Protein AF-A0A166A4U4-F1 (afdb_monomer_lite)

Sequence (153 aa):
LPKERARKLAPKFIGPFRVTAAWLATSDYDLALSKELLARRIHTRFHASLLRAFEANDDQLFPSRESKRFYDFGMPDDDEWLVDEVFGHRIRDGGVEFAVRWTAGDTTWEPYSNVDELEALDQYFALQGVHNVAELTPLGARTQLRRPAAGQR

Secondary structure (DSSP, 8-state):
--TTS-GGGS-SS-----EEEEETTTTEEEE---HHHHHTT--SEEEGGG--------TTT-TT--SGGG---SS----PPPEEEEEEEEEETTEEEEEEEETTS-EEEEEGGGTTT-HHHHHHHHHHT-SSGGGPPPTTS-----PPP----

pLDDT: mean 77.68, std 17.03, range [33.66, 95.75]

Foldseek 3Di:
DPPPDDPVPADPDADDWDFPDADPVQQKTFTPDDPLCVVVVHGRIDHPVNDDDDDDDDCVVCVPPPRVVRDDSPDPPPVDFAWDAFDDWAQDPVGIWTWTQGPVRDTDTHHCVSPVPPPRVVVVCVVVVHDDRVPDDGPPPDDPPPDDDDDDD

Radius of gyration: 25.46 Å; chains: 1; bounding box: 45×32×89 Å

Structure (mmCIF, N/CA/C/O backbone):
data_AF-A0A166A4U4-F1
#
_entry.id   AF-A0A166A4U4-F1
#
loop_
_atom_site.group_PDB
_atom_site.id
_atom_site.type_symbol
_atom_site.label_atom_id
_atom_site.label_alt_id
_atom_site.label_comp_id
_atom_site.label_asym_id
_atom_site.label_entity_id
_atom_site.label_seq_id
_atom_site.pdbx_PDB_ins_code
_atom_site.Cartn_x
_atom_site.Cartn_y
_atom_site.Cartn_z
_atom_site.occupancy
_atom_site.B_iso_or_equiv
_atom_site.auth_seq_id
_atom_site.auth_comp_id
_atom_site.auth_asym_id
_atom_site.auth_atom_id
_atom_site.pdbx_PDB_model_num
ATOM 1 N N . LEU A 1 1 ? 1.518 10.301 -9.102 1.00 58.62 1 LEU A N 1
ATOM 2 C CA . LEU A 1 1 ? 1.495 10.131 -7.634 1.00 58.62 1 LEU A CA 1
ATOM 3 C C . LEU A 1 1 ? 0.154 10.636 -7.112 1.00 58.62 1 LEU A C 1
ATOM 5 O O . LEU A 1 1 ? -0.333 11.611 -7.688 1.00 58.62 1 LEU A O 1
ATOM 9 N N . PRO A 1 2 ? -0.457 9.971 -6.119 1.00 53.81 2 PRO A N 1
ATOM 10 C CA . PRO A 1 2 ? -1.643 10.472 -5.419 1.00 53.81 2 PRO A CA 1
ATOM 11 C C . PRO A 1 2 ? -1.420 11.891 -4.868 1.00 53.81 2 PRO A C 1
ATOM 13 O O . PRO A 1 2 ? -0.276 12.277 -4.610 1.00 53.81 2 PRO A O 1
ATOM 16 N N . LYS A 1 3 ? -2.495 12.680 -4.720 1.00 49.97 3 LYS A N 1
ATOM 17 C CA . LYS A 1 3 ? -2.426 14.120 -4.388 1.00 49.97 3 LYS A CA 1
ATOM 18 C C . LYS A 1 3 ? -1.779 14.426 -3.028 1.00 49.97 3 LYS A C 1
ATOM 20 O O . LYS A 1 3 ? -1.260 15.524 -2.870 1.00 49.97 3 LYS A O 1
ATOM 25 N N . GLU A 1 4 ? -1.748 13.472 -2.102 1.00 57.88 4 GLU A N 1
ATOM 26 C CA . GLU A 1 4 ? -1.267 13.681 -0.726 1.00 57.88 4 GLU A CA 1
ATOM 27 C C . GLU A 1 4 ? 0.143 13.127 -0.460 1.00 57.88 4 GLU A C 1
ATOM 29 O O . GLU A 1 4 ? 0.680 13.271 0.635 1.00 57.88 4 GLU A O 1
ATOM 34 N N . ARG A 1 5 ? 0.807 12.534 -1.465 1.00 61.84 5 ARG A N 1
ATOM 35 C CA . ARG A 1 5 ? 2.141 11.944 -1.270 1.00 61.84 5 ARG A CA 1
ATOM 36 C C . ARG A 1 5 ? 3.257 12.955 -1.541 1.00 61.84 5 ARG A C 1
ATOM 38 O O . ARG A 1 5 ? 3.360 13.533 -2.627 1.00 61.84 5 ARG A O 1
ATOM 45 N N . ALA A 1 6 ? 4.170 13.105 -0.580 1.00 66.69 6 ALA A N 1
ATOM 46 C CA . ALA A 1 6 ? 5.358 13.938 -0.732 1.00 66.69 6 ALA A CA 1
ATOM 47 C C . ALA A 1 6 ? 6.262 13.424 -1.872 1.00 66.69 6 ALA A C 1
ATOM 49 O O . ALA A 1 6 ? 6.847 12.343 -1.789 1.00 66.69 6 ALA A O 1
ATOM 50 N N . ARG A 1 7 ? 6.445 14.232 -2.928 1.00 68.06 7 ARG A N 1
ATOM 51 C CA . ARG A 1 7 ? 7.260 13.875 -4.114 1.00 68.06 7 ARG A CA 1
ATOM 52 C C . ARG A 1 7 ? 8.720 13.533 -3.790 1.00 68.06 7 ARG A C 1
ATOM 54 O O . ARG A 1 7 ? 9.346 12.827 -4.567 1.00 68.06 7 ARG A O 1
ATOM 61 N N . LYS A 1 8 ? 9.259 14.026 -2.667 1.00 73.12 8 LYS A N 1
ATOM 62 C CA . LYS A 1 8 ? 10.656 13.802 -2.247 1.00 73.12 8 LYS A CA 1
ATOM 63 C C . LYS A 1 8 ? 10.938 12.368 -1.790 1.00 73.12 8 LYS A C 1
ATOM 65 O O . LYS A 1 8 ? 12.087 11.952 -1.833 1.00 73.12 8 LYS A O 1
ATOM 70 N N . LEU A 1 9 ? 9.907 11.643 -1.357 1.00 70.62 9 LEU A N 1
ATOM 71 C CA . LEU A 1 9 ? 10.020 10.261 -0.878 1.00 70.62 9 LEU A CA 1
ATOM 72 C C . LEU A 1 9 ? 9.620 9.238 -1.950 1.00 70.62 9 LEU A C 1
ATOM 74 O O . LEU A 1 9 ? 9.656 8.037 -1.703 1.00 70.62 9 LEU A O 1
ATOM 78 N N . ALA A 1 10 ? 9.206 9.701 -3.132 1.00 69.62 10 ALA A N 1
ATOM 79 C CA . ALA A 1 10 ? 8.851 8.821 -4.231 1.00 69.62 10 ALA A CA 1
ATOM 80 C C . ALA A 1 10 ? 10.117 8.348 -4.968 1.00 69.62 10 ALA A C 1
ATOM 82 O O . ALA A 1 10 ? 10.995 9.168 -5.258 1.00 69.62 10 ALA A O 1
ATOM 83 N N . PRO A 1 11 ? 10.208 7.057 -5.328 1.00 76.31 11 PRO A N 1
ATOM 84 C CA . PRO A 1 11 ? 11.252 6.560 -6.207 1.00 76.31 11 PRO A CA 1
ATOM 85 C C . PRO A 1 11 ? 11.273 7.332 -7.528 1.00 76.31 11 PRO A C 1
ATOM 87 O O . PRO A 1 11 ? 10.233 7.693 -8.082 1.00 76.31 11 PRO A O 1
ATOM 90 N N . LYS A 1 12 ? 12.479 7.580 -8.045 1.00 79.25 12 LYS A N 1
ATOM 91 C CA . LYS A 1 12 ? 12.670 8.305 -9.310 1.00 79.25 12 LYS A CA 1
ATOM 92 C C . LYS A 1 12 ? 12.232 7.489 -10.531 1.00 79.25 12 LYS A C 1
ATOM 94 O O . LYS A 1 12 ? 11.760 8.064 -11.505 1.00 79.25 12 LYS A O 1
ATOM 99 N N . PHE A 1 13 ? 12.415 6.173 -10.474 1.00 84.88 13 PHE A N 1
ATOM 100 C CA . PHE A 1 13 ? 12.007 5.218 -11.502 1.00 84.88 13 PHE A CA 1
ATOM 101 C C . PHE A 1 13 ? 10.949 4.301 -10.917 1.00 84.88 13 PHE A C 1
ATOM 103 O O . PHE A 1 13 ? 10.985 4.051 -9.719 1.00 84.88 13 PHE A O 1
ATOM 110 N N . ILE A 1 14 ? 10.048 3.816 -11.762 1.00 83.19 14 ILE A N 1
ATOM 111 C CA . ILE A 1 14 ? 8.933 2.948 -11.400 1.00 83.19 14 ILE A CA 1
ATOM 112 C C . ILE A 1 14 ? 9.142 1.574 -12.014 1.00 83.19 14 ILE A C 1
ATOM 114 O O . ILE A 1 14 ? 9.297 1.497 -13.225 1.00 83.19 14 ILE A O 1
ATOM 118 N N . GLY A 1 15 ? 9.067 0.542 -11.168 1.00 76.00 15 GLY A N 1
ATOM 119 C CA . GLY A 1 15 ? 8.879 -0.864 -11.528 1.00 76.00 15 GLY A CA 1
ATOM 120 C C . GLY A 1 15 ? 9.929 -1.508 -12.451 1.00 76.00 15 GLY A C 1
ATOM 121 O O . GLY A 1 15 ? 10.579 -0.854 -13.265 1.00 76.00 15 GLY A O 1
ATOM 122 N N . PRO A 1 16 ? 10.082 -2.835 -12.385 1.00 86.56 16 PRO A N 1
ATOM 123 C CA . PRO A 1 16 ? 10.549 -3.586 -13.536 1.00 86.56 16 PRO A CA 1
ATOM 124 C C . PRO A 1 16 ? 9.406 -3.728 -14.546 1.00 86.56 16 PRO A C 1
ATOM 126 O O . PRO A 1 16 ? 8.346 -4.263 -14.223 1.00 86.56 16 PRO A O 1
ATOM 129 N N . PHE A 1 17 ? 9.636 -3.322 -15.791 1.00 90.44 17 PHE A N 1
ATOM 130 C CA . PHE A 1 17 ? 8.745 -3.647 -16.903 1.00 90.44 17 PHE A CA 1
ATOM 131 C C . PHE A 1 17 ? 9.497 -4.461 -17.942 1.00 90.44 17 PHE A C 1
ATOM 133 O O . PHE A 1 17 ? 10.659 -4.190 -18.249 1.00 90.44 17 PHE A O 1
ATOM 140 N N . ARG A 1 18 ? 8.826 -5.468 -18.502 1.00 91.75 18 ARG A N 1
ATOM 141 C CA . ARG A 1 18 ? 9.389 -6.241 -19.609 1.00 91.75 18 ARG A CA 1
ATOM 142 C C . ARG A 1 18 ? 9.322 -5.410 -20.883 1.00 91.75 18 ARG A C 1
ATOM 144 O O . ARG A 1 18 ? 8.279 -4.838 -21.188 1.00 91.75 18 ARG A O 1
ATOM 151 N N . VAL A 1 19 ? 10.415 -5.387 -21.633 1.00 93.31 19 VAL A N 1
ATOM 152 C CA . VAL A 1 19 ? 10.446 -4.813 -22.979 1.00 93.31 19 VAL A CA 1
ATOM 153 C C . VAL A 1 19 ? 9.729 -5.770 -23.929 1.00 93.31 19 VAL A C 1
ATOM 155 O O . VAL A 1 19 ? 10.068 -6.951 -23.981 1.00 93.31 19 VAL A O 1
ATOM 158 N N . THR A 1 20 ? 8.730 -5.276 -24.657 1.00 94.44 20 THR A N 1
ATOM 159 C CA . THR A 1 20 ? 7.954 -6.051 -25.638 1.00 94.44 20 THR A CA 1
ATOM 160 C C . THR A 1 20 ? 8.439 -5.826 -27.064 1.00 94.44 20 THR A C 1
ATOM 162 O O . THR A 1 20 ? 8.440 -6.765 -27.855 1.00 94.44 20 THR A O 1
ATOM 165 N N . ALA A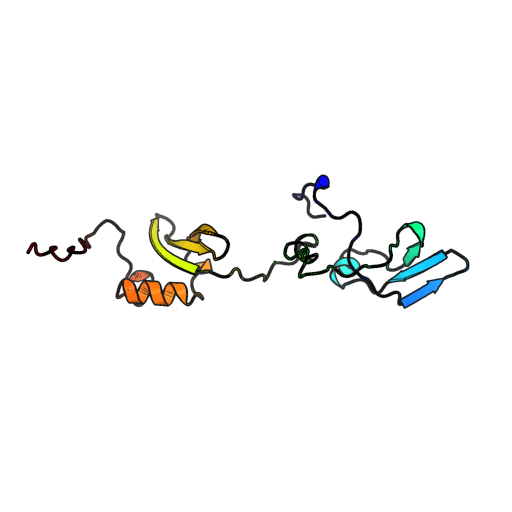 1 21 ? 8.883 -4.612 -27.391 1.00 93.31 21 ALA A N 1
ATOM 166 C CA . ALA A 1 21 ? 9.451 -4.279 -28.693 1.00 93.31 21 ALA A CA 1
ATOM 167 C C . ALA A 1 21 ? 10.558 -3.227 -28.561 1.00 93.31 21 ALA A C 1
ATOM 169 O O . ALA A 1 21 ? 10.543 -2.407 -27.642 1.00 93.31 21 ALA A O 1
ATOM 170 N N . ALA A 1 22 ? 11.507 -3.245 -29.497 1.00 93.94 22 ALA A N 1
ATOM 171 C CA . ALA A 1 22 ? 12.603 -2.286 -29.576 1.00 93.94 22 ALA A CA 1
ATOM 172 C C . ALA A 1 22 ? 12.640 -1.639 -30.965 1.00 93.94 22 ALA A C 1
ATOM 174 O O . ALA A 1 22 ? 12.682 -2.324 -31.987 1.00 93.94 22 ALA A O 1
ATOM 175 N N . TRP A 1 23 ? 12.669 -0.312 -30.988 1.00 92.88 23 TRP A N 1
ATOM 176 C CA . TRP A 1 23 ? 12.702 0.526 -32.179 1.00 92.88 23 TRP A CA 1
ATOM 177 C C . TRP A 1 23 ? 14.066 1.214 -32.255 1.00 92.88 23 TRP A C 1
ATOM 179 O O . TRP A 1 23 ? 14.235 2.376 -31.890 1.00 92.88 23 TRP A O 1
ATOM 189 N N . LEU A 1 24 ? 15.071 0.472 -32.724 1.00 90.94 24 LEU A N 1
ATOM 190 C CA . LEU A 1 24 ? 16.477 0.902 -32.699 1.00 90.94 24 LEU A CA 1
ATOM 191 C C . LEU A 1 24 ? 16.742 2.195 -33.491 1.00 90.94 24 LEU A C 1
ATOM 193 O O . LEU A 1 24 ? 17.652 2.940 -33.144 1.00 90.94 24 LEU A O 1
ATOM 197 N N . ALA A 1 25 ? 15.936 2.486 -34.517 1.00 92.62 25 ALA A N 1
ATOM 198 C CA . ALA A 1 25 ? 16.074 3.693 -35.334 1.00 92.62 25 ALA A CA 1
ATOM 199 C C . ALA A 1 25 ? 15.833 4.990 -34.541 1.00 92.62 25 ALA A C 1
ATOM 201 O O . ALA A 1 25 ? 16.487 5.996 -34.797 1.00 92.62 25 ALA A O 1
ATOM 202 N N . THR A 1 26 ? 14.910 4.962 -33.579 1.00 92.06 26 THR A N 1
ATOM 203 C CA . THR A 1 26 ? 14.562 6.115 -32.734 1.00 92.06 26 THR A CA 1
ATOM 204 C C . THR A 1 26 ? 15.010 5.936 -31.288 1.00 92.06 26 THR A C 1
ATOM 206 O O . THR A 1 26 ? 14.797 6.823 -30.472 1.00 92.06 26 THR A O 1
ATOM 209 N N . SER A 1 27 ? 15.662 4.812 -30.969 1.00 93.69 27 SER A N 1
ATOM 210 C CA . SER A 1 27 ? 16.025 4.427 -29.599 1.00 93.69 27 SER A CA 1
ATOM 211 C C . SER A 1 27 ? 14.822 4.349 -28.649 1.00 93.69 27 SER A C 1
ATOM 213 O O . SER A 1 27 ? 14.953 4.602 -27.452 1.00 93.69 27 SER A O 1
ATOM 215 N N . ASP A 1 28 ? 13.655 3.969 -29.173 1.00 95.75 28 ASP A N 1
ATOM 216 C CA . ASP A 1 28 ? 12.438 3.772 -28.386 1.00 95.75 28 ASP A CA 1
ATOM 217 C C . ASP A 1 28 ? 12.205 2.296 -28.065 1.00 95.75 28 ASP A C 1
ATOM 219 O O . ASP A 1 28 ? 12.561 1.402 -28.831 1.00 95.75 28 ASP A O 1
ATOM 223 N N . TYR A 1 29 ? 11.546 2.036 -26.943 1.00 95.06 29 TYR A N 1
ATOM 224 C CA . TYR A 1 29 ? 11.173 0.701 -26.497 1.00 95.06 29 TYR A CA 1
ATOM 225 C C . TYR A 1 29 ? 9.724 0.699 -26.033 1.00 95.06 29 TYR A C 1
ATOM 227 O O . TYR A 1 29 ? 9.287 1.611 -25.329 1.00 95.06 29 TYR A O 1
ATOM 235 N N . ASP A 1 30 ? 8.990 -0.344 -26.402 1.00 94.50 30 ASP A N 1
ATOM 236 C CA . ASP A 1 30 ? 7.659 -0.595 -25.868 1.00 94.50 30 ASP A CA 1
ATOM 237 C C . ASP A 1 30 ? 7.779 -1.488 -24.625 1.00 94.50 30 ASP A C 1
ATOM 239 O O . ASP A 1 30 ? 8.522 -2.472 -24.611 1.00 94.50 30 ASP A O 1
ATOM 243 N N . LEU A 1 31 ? 7.059 -1.125 -23.566 1.00 94.50 31 LEU A N 1
ATOM 244 C CA . LEU A 1 31 ? 7.049 -1.817 -22.282 1.00 94.50 31 LEU A CA 1
ATOM 245 C C . LEU A 1 31 ? 5.694 -2.479 -22.022 1.00 94.50 31 LEU A C 1
ATOM 247 O O . LEU A 1 31 ? 4.636 -1.901 -22.284 1.00 94.50 31 LEU A O 1
ATOM 251 N N . ALA A 1 32 ? 5.723 -3.665 -21.418 1.00 93.19 32 ALA A N 1
ATOM 252 C CA . ALA A 1 32 ? 4.553 -4.313 -20.837 1.00 93.19 32 ALA A CA 1
ATOM 253 C C . ALA A 1 32 ? 4.174 -3.612 -19.523 1.00 93.19 32 ALA A C 1
ATOM 255 O O . ALA A 1 32 ? 4.599 -4.023 -18.443 1.00 93.19 32 ALA A O 1
ATOM 256 N N . LEU A 1 33 ? 3.408 -2.525 -19.626 1.00 90.50 33 LEU A N 1
ATOM 257 C CA . LEU A 1 33 ? 2.923 -1.774 -18.469 1.00 90.50 33 LEU A CA 1
ATOM 258 C C . LEU A 1 33 ? 1.807 -2.524 -17.728 1.00 90.50 33 LEU A C 1
ATOM 260 O O . LEU A 1 33 ? 0.976 -3.199 -18.338 1.00 90.50 33 LEU A O 1
ATOM 264 N N . SER A 1 34 ? 1.747 -2.343 -16.407 1.00 85.75 34 SER A N 1
ATOM 265 C CA . SER A 1 34 ? 0.650 -2.841 -15.570 1.00 85.75 34 SER A CA 1
ATOM 266 C C . SER A 1 34 ? -0.695 -2.225 -15.975 1.00 85.75 34 SER A C 1
ATOM 268 O O . SER A 1 34 ? -0.760 -1.084 -16.444 1.00 85.75 34 SER A O 1
ATOM 270 N N . LYS A 1 35 ? -1.794 -2.952 -15.729 1.00 83.50 35 LYS A N 1
ATOM 271 C CA . LYS A 1 35 ? -3.167 -2.509 -16.049 1.00 83.50 35 LYS A CA 1
ATOM 272 C C . LYS A 1 35 ? -3.506 -1.142 -15.439 1.00 83.50 35 LYS A C 1
ATOM 274 O O . LYS A 1 35 ? -4.158 -0.330 -16.087 1.00 83.50 35 LYS A O 1
ATOM 279 N N . GLU A 1 36 ? -3.006 -0.864 -14.238 1.00 79.06 36 GLU A N 1
ATOM 280 C CA . GLU A 1 36 ? -3.180 0.409 -13.524 1.00 79.06 36 GLU A CA 1
ATOM 281 C C . GLU A 1 36 ? -2.606 1.610 -14.292 1.00 79.06 36 GLU A C 1
ATOM 283 O O . GLU A 1 36 ? -3.237 2.663 -14.384 1.00 79.06 36 GLU A O 1
ATOM 288 N N . LEU A 1 37 ? -1.422 1.461 -14.896 1.00 83.38 37 LEU A N 1
ATOM 289 C CA . LEU A 1 37 ? -0.785 2.528 -15.674 1.00 83.38 37 LEU A CA 1
ATOM 290 C C . LEU A 1 37 ? -1.526 2.774 -16.991 1.00 83.38 37 LEU A C 1
ATOM 292 O O . LEU A 1 37 ? -1.711 3.923 -17.400 1.00 83.38 37 LEU A O 1
ATOM 296 N N . LEU A 1 38 ? -2.004 1.700 -17.620 1.00 85.62 38 LEU A N 1
ATOM 297 C CA . LEU A 1 38 ? -2.816 1.776 -18.833 1.00 85.62 38 LEU A CA 1
ATOM 298 C C . LEU A 1 38 ? -4.171 2.443 -18.567 1.00 85.62 38 LEU A C 1
ATOM 300 O O . LEU A 1 38 ? -4.592 3.293 -19.351 1.00 85.62 38 LEU A O 1
ATOM 304 N N . ALA A 1 39 ? -4.819 2.143 -17.435 1.00 84.56 39 ALA A N 1
ATOM 305 C CA . ALA A 1 39 ? -6.063 2.798 -17.015 1.00 84.56 39 ALA A CA 1
ATOM 306 C C . ALA A 1 39 ? -5.893 4.321 -16.864 1.00 84.56 39 ALA A C 1
ATOM 308 O O . ALA A 1 39 ? -6.807 5.097 -17.142 1.00 84.56 39 ALA A O 1
ATOM 309 N N . ARG A 1 40 ? -4.682 4.765 -16.511 1.00 83.38 40 ARG A N 1
ATOM 310 C CA . ARG A 1 40 ? -4.298 6.182 -16.430 1.00 83.38 40 ARG A CA 1
ATOM 311 C C . ARG A 1 40 ? -3.853 6.785 -17.765 1.00 83.38 40 ARG A C 1
ATOM 313 O O . ARG A 1 40 ? -3.387 7.922 -17.779 1.00 83.38 40 ARG A O 1
ATOM 320 N N . ARG A 1 41 ? -4.012 6.052 -18.872 1.00 86.69 41 ARG A N 1
ATOM 321 C CA . ARG A 1 41 ? -3.645 6.447 -20.243 1.00 86.69 41 ARG A CA 1
ATOM 322 C C . ARG A 1 41 ? -2.152 6.732 -20.427 1.00 86.69 41 ARG A C 1
ATOM 324 O O . ARG A 1 41 ? -1.778 7.595 -21.217 1.00 86.69 41 ARG A O 1
ATOM 331 N N . ILE A 1 42 ? -1.292 6.019 -19.704 1.00 88.31 42 ILE A N 1
ATOM 332 C CA . ILE A 1 42 ? 0.157 6.105 -19.908 1.00 88.31 42 ILE A CA 1
ATOM 333 C C . ILE A 1 42 ? 0.528 5.294 -21.155 1.00 88.31 42 ILE A C 1
ATOM 335 O O . ILE A 1 42 ? 0.133 4.136 -21.292 1.00 88.31 42 ILE A O 1
ATOM 339 N N . HIS A 1 43 ? 1.284 5.908 -22.067 1.00 90.00 43 HIS A N 1
ATOM 340 C CA . HIS A 1 43 ? 1.770 5.244 -23.275 1.00 90.00 43 HIS A CA 1
ATOM 341 C C . HIS A 1 43 ? 2.806 4.170 -22.942 1.00 90.00 43 HIS A C 1
ATOM 343 O O . HIS A 1 43 ? 3.629 4.352 -22.053 1.00 90.00 43 HIS A O 1
ATOM 349 N N . THR A 1 44 ? 2.792 3.069 -23.691 1.00 93.12 44 THR A N 1
ATOM 350 C CA . THR A 1 44 ? 3.729 1.949 -23.518 1.00 93.12 44 THR A CA 1
ATOM 351 C C . THR A 1 44 ? 5.117 2.223 -24.093 1.00 93.12 44 THR A C 1
ATOM 353 O O . THR A 1 44 ? 6.051 1.511 -23.742 1.00 93.12 44 THR A O 1
ATOM 356 N N . ARG A 1 45 ? 5.259 3.226 -24.970 1.00 94.12 45 ARG A N 1
ATOM 357 C CA . ARG A 1 45 ? 6.506 3.551 -25.670 1.00 94.12 45 ARG A CA 1
ATOM 358 C C . ARG A 1 45 ? 7.322 4.596 -24.923 1.00 94.12 45 ARG A C 1
ATOM 360 O O . ARG A 1 45 ? 6.816 5.682 -24.646 1.00 94.12 45 ARG A O 1
ATOM 367 N N . PHE A 1 46 ? 8.595 4.302 -24.684 1.00 93.69 46 PHE A N 1
ATOM 368 C CA . PHE A 1 46 ? 9.535 5.198 -24.016 1.00 93.69 46 PHE A CA 1
ATOM 369 C C . PHE A 1 46 ? 10.888 5.219 -24.722 1.00 93.69 46 PHE A C 1
ATOM 371 O O . PHE A 1 46 ? 11.400 4.180 -25.133 1.00 93.69 46 PHE A O 1
ATOM 378 N N . HIS A 1 47 ? 11.502 6.398 -24.785 1.00 94.12 47 HIS A N 1
ATOM 379 C CA . HIS A 1 47 ? 12.871 6.553 -25.2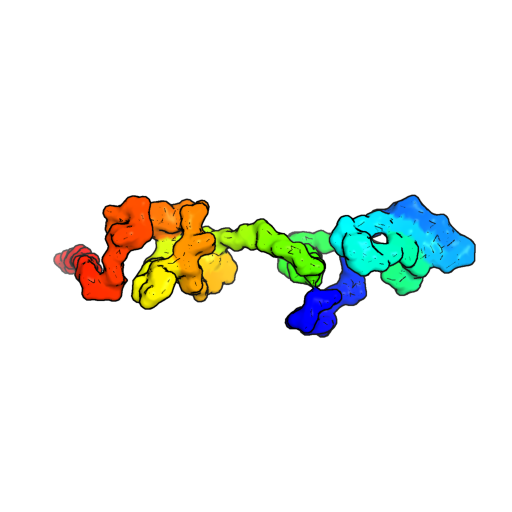64 1.00 94.12 47 HIS A CA 1
ATOM 380 C C . HIS A 1 47 ? 13.880 5.975 -24.257 1.00 94.12 47 HIS A C 1
ATOM 382 O O . HIS A 1 47 ? 13.688 6.084 -23.042 1.00 94.12 47 HIS A O 1
ATOM 388 N N . ALA A 1 48 ? 14.996 5.429 -24.749 1.00 91.56 48 ALA A N 1
ATOM 389 C CA . ALA A 1 48 ? 16.045 4.775 -23.959 1.00 91.56 48 ALA A CA 1
ATOM 390 C C . ALA A 1 48 ? 16.546 5.605 -22.763 1.00 91.56 48 ALA A C 1
ATOM 392 O O . ALA A 1 48 ? 16.859 5.056 -21.712 1.00 91.56 48 ALA A O 1
ATOM 393 N N . SER A 1 49 ? 16.592 6.934 -22.900 1.00 92.12 49 SER A N 1
ATOM 394 C CA . SER A 1 49 ? 17.043 7.857 -21.844 1.00 92.12 49 SER A CA 1
ATOM 395 C C . SER A 1 49 ? 16.146 7.884 -20.600 1.00 92.12 49 SER A C 1
ATOM 397 O O . SER A 1 49 ? 16.584 8.340 -19.544 1.00 92.12 49 SER A O 1
ATOM 399 N N . LEU A 1 50 ? 14.899 7.421 -20.715 1.00 90.25 50 LEU A N 1
ATOM 400 C CA . LEU A 1 50 ? 13.948 7.314 -19.607 1.00 90.25 50 LEU A CA 1
ATOM 401 C C . LEU A 1 50 ? 13.964 5.927 -18.954 1.00 90.25 50 LEU A C 1
ATOM 403 O O . LEU A 1 50 ? 13.312 5.729 -17.928 1.00 90.25 50 LEU A O 1
ATOM 407 N N . LEU A 1 51 ? 14.703 4.977 -19.530 1.00 91.56 51 LEU A N 1
ATOM 408 C CA . LEU A 1 51 ? 14.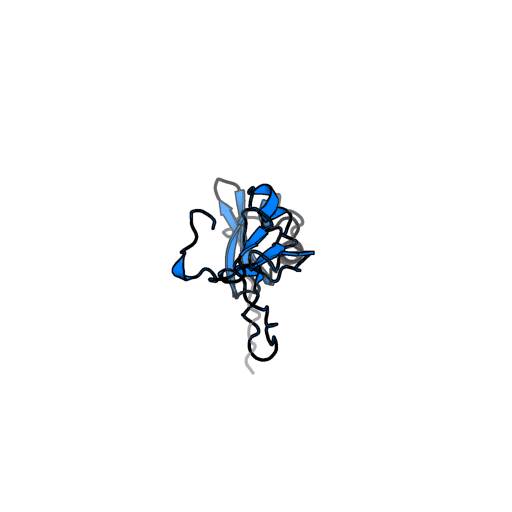771 3.598 -19.070 1.00 91.56 51 LEU A CA 1
ATOM 409 C C . LEU A 1 51 ? 16.035 3.364 -18.253 1.00 91.56 51 LEU A C 1
ATOM 411 O O . LEU A 1 51 ? 17.089 3.954 -18.487 1.00 91.56 51 LEU A O 1
ATOM 415 N N . ARG A 1 52 ? 15.929 2.458 -17.287 1.00 90.00 52 ARG A N 1
ATOM 416 C CA . ARG A 1 52 ? 17.063 1.979 -16.505 1.00 90.00 52 ARG A CA 1
ATOM 417 C C . ARG A 1 52 ? 16.949 0.473 -16.359 1.00 90.00 52 ARG A C 1
ATOM 419 O O . ARG A 1 52 ? 15.851 -0.036 -16.146 1.00 90.00 52 ARG A O 1
ATOM 426 N N . ALA A 1 53 ? 18.076 -0.224 -16.479 1.00 89.00 53 ALA A N 1
ATOM 427 C CA . ALA A 1 53 ? 18.125 -1.649 -16.193 1.00 89.00 53 ALA A CA 1
ATOM 428 C C . ALA A 1 53 ? 17.655 -1.895 -14.752 1.00 89.00 53 ALA A C 1
ATOM 430 O O . ALA A 1 53 ? 18.056 -1.175 -13.834 1.00 89.00 53 ALA A O 1
ATOM 431 N N . PHE A 1 54 ? 16.777 -2.879 -14.583 1.00 86.44 54 PHE A N 1
ATOM 432 C CA . PHE A 1 54 ? 16.307 -3.282 -13.268 1.00 86.44 54 PHE A CA 1
ATOM 433 C C . PHE A 1 54 ? 17.372 -4.132 -12.579 1.00 86.44 54 PHE A C 1
ATOM 435 O O . PHE A 1 54 ? 17.866 -5.100 -13.153 1.00 86.44 54 PHE A O 1
ATOM 442 N N . GLU A 1 55 ? 17.686 -3.771 -11.344 1.00 82.69 55 GLU A N 1
ATOM 443 C CA . GLU A 1 55 ? 18.560 -4.523 -10.453 1.00 82.69 55 GLU A CA 1
ATOM 444 C C . GLU A 1 55 ? 17.693 -5.048 -9.309 1.00 82.69 55 GLU A C 1
ATOM 446 O O . GLU A 1 55 ? 16.980 -4.272 -8.665 1.00 82.69 55 GLU A O 1
ATOM 451 N N . ALA A 1 56 ? 17.689 -6.368 -9.115 1.00 80.94 56 ALA A N 1
ATOM 452 C CA . ALA A 1 56 ? 16.917 -6.986 -8.046 1.00 80.94 56 ALA A CA 1
ATOM 453 C C . ALA A 1 56 ? 17.466 -6.542 -6.683 1.00 80.94 56 ALA A C 1
ATOM 455 O O . ALA A 1 56 ? 18.679 -6.430 -6.505 1.00 80.94 56 ALA A O 1
ATOM 456 N N . ASN A 1 57 ? 16.568 -6.280 -5.731 1.00 81.06 57 ASN A N 1
ATOM 457 C CA . ASN A 1 57 ? 16.969 -5.992 -4.361 1.00 81.06 57 ASN A CA 1
ATOM 458 C C . ASN A 1 57 ? 17.528 -7.266 -3.715 1.00 81.06 57 ASN A C 1
ATOM 460 O O . ASN A 1 57 ? 16.964 -8.343 -3.887 1.00 81.06 57 ASN A O 1
ATOM 464 N N . ASP A 1 58 ? 18.622 -7.130 -2.971 1.00 83.56 58 ASP A N 1
ATOM 465 C CA . ASP A 1 58 ? 19.093 -8.188 -2.083 1.00 83.56 58 ASP A CA 1
ATOM 466 C C . ASP A 1 58 ? 18.312 -8.096 -0.767 1.00 83.56 58 ASP A C 1
ATOM 468 O O . ASP A 1 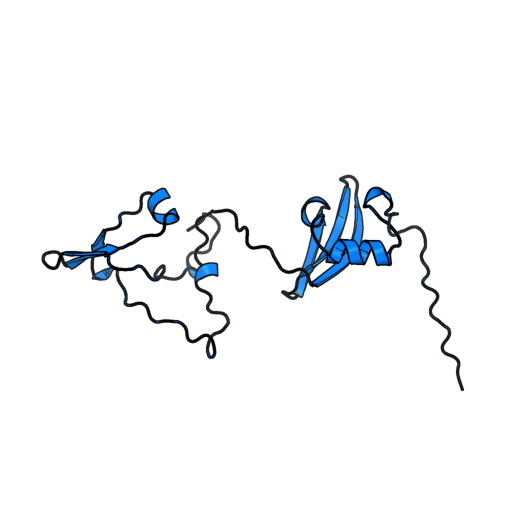58 ? 18.548 -7.202 0.054 1.00 83.56 58 ASP A O 1
ATOM 472 N N . ASP A 1 59 ? 17.359 -9.006 -0.585 1.00 79.12 59 ASP A N 1
ATOM 473 C CA . ASP A 1 59 ? 16.459 -9.002 0.568 1.00 79.12 59 ASP A CA 1
ATOM 474 C C . ASP A 1 59 ? 17.167 -9.374 1.881 1.00 79.12 59 ASP A C 1
ATOM 476 O O . ASP A 1 59 ? 16.674 -9.023 2.954 1.00 79.12 59 ASP A O 1
ATOM 480 N N . GLN A 1 60 ? 18.347 -10.012 1.829 1.00 80.88 60 GLN A N 1
ATOM 481 C CA . GLN A 1 60 ? 19.140 -10.281 3.033 1.00 80.88 60 GLN A CA 1
ATOM 482 C C . GLN A 1 60 ? 19.859 -9.028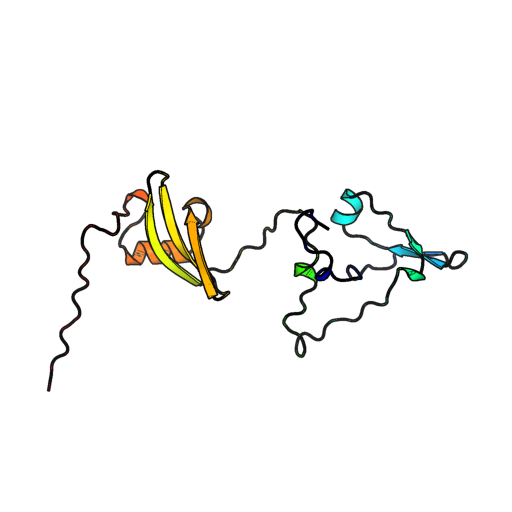 3.531 1.00 80.88 60 GLN A C 1
ATOM 484 O O . GLN A 1 60 ? 19.971 -8.816 4.739 1.00 80.88 60 GLN A O 1
ATOM 489 N N . LEU A 1 61 ? 20.336 -8.185 2.613 1.00 80.25 61 LEU A N 1
ATOM 490 C CA . LEU A 1 61 ? 21.023 -6.940 2.961 1.00 80.25 61 LEU A CA 1
ATOM 491 C C . LEU A 1 61 ? 20.053 -5.774 3.195 1.00 80.25 61 LEU A C 1
ATOM 493 O O . LEU A 1 61 ? 20.358 -4.870 3.976 1.00 80.25 61 LEU A O 1
ATOM 497 N N . PHE A 1 62 ? 18.890 -5.773 2.534 1.00 76.94 62 PHE A N 1
ATOM 498 C CA . PHE A 1 62 ? 17.940 -4.658 2.561 1.00 76.94 62 PHE A CA 1
ATOM 499 C C . PHE A 1 62 ? 16.471 -5.117 2.665 1.00 76.94 62 PHE A C 1
ATOM 501 O O . PHE A 1 62 ? 15.688 -4.866 1.743 1.00 76.94 62 PHE A O 1
ATOM 508 N N . PRO A 1 63 ? 16.051 -5.701 3.801 1.00 69.75 63 PRO A N 1
ATOM 509 C CA . PRO A 1 63 ? 14.702 -6.253 3.974 1.00 69.75 63 PRO A CA 1
ATOM 510 C C . PRO A 1 63 ? 13.585 -5.196 3.901 1.00 69.75 63 PRO A C 1
ATOM 512 O O . PRO A 1 63 ? 12.452 -5.504 3.558 1.00 69.75 63 PRO A O 1
ATOM 515 N N . SER A 1 64 ? 13.881 -3.921 4.177 1.00 68.56 64 SER A N 1
ATOM 516 C CA . SER A 1 64 ? 12.881 -2.837 4.180 1.00 68.56 64 SER A CA 1
ATOM 517 C C . SER A 1 64 ? 12.722 -2.106 2.834 1.00 68.56 64 SER A C 1
ATOM 519 O O . SER A 1 64 ? 12.124 -1.030 2.793 1.00 68.56 64 SER A O 1
ATOM 521 N N . ARG A 1 65 ? 13.272 -2.634 1.729 1.00 67.19 65 ARG A N 1
ATOM 522 C CA . ARG A 1 65 ? 13.205 -2.024 0.381 1.00 67.19 65 ARG A CA 1
ATOM 523 C C . ARG A 1 65 ? 12.122 -2.638 -0.516 1.00 67.19 65 ARG A C 1
ATOM 525 O O . ARG A 1 65 ? 12.313 -2.805 -1.719 1.00 67.19 65 ARG A O 1
ATOM 532 N N . GLU A 1 66 ? 10.952 -2.924 0.039 1.00 64.88 66 GLU A N 1
ATOM 533 C CA . GLU A 1 66 ? 9.810 -3.394 -0.748 1.00 64.88 66 GLU A CA 1
ATOM 534 C C . GLU A 1 66 ? 9.321 -2.306 -1.716 1.00 64.88 66 GLU A C 1
ATOM 536 O O . GLU A 1 66 ? 8.831 -1.246 -1.322 1.00 64.88 66 GLU A O 1
ATOM 541 N N . SER A 1 67 ? 9.445 -2.572 -3.017 1.00 58.59 67 SER A N 1
ATOM 542 C CA . SER A 1 67 ? 9.074 -1.619 -4.068 1.00 58.59 67 SER A CA 1
ATOM 543 C C . SER A 1 67 ? 7.567 -1.313 -4.102 1.00 58.59 67 SER A C 1
ATOM 545 O O . SER A 1 67 ? 7.191 -0.178 -4.401 1.00 58.59 67 SER A O 1
ATOM 547 N N . LYS A 1 68 ? 6.714 -2.283 -3.730 1.00 59.38 68 LYS A N 1
ATOM 548 C CA . LYS A 1 68 ? 5.242 -2.178 -3.746 1.00 59.38 68 LYS A CA 1
ATOM 549 C C . LYS A 1 68 ? 4.732 -1.022 -2.870 1.00 59.38 68 LYS A C 1
ATOM 551 O O . LYS A 1 68 ? 3.899 -0.249 -3.329 1.00 59.38 68 LYS A O 1
ATOM 556 N N . ARG A 1 69 ? 5.351 -0.785 -1.702 1.00 62.00 69 ARG A N 1
ATOM 557 C CA . ARG A 1 69 ? 5.002 0.309 -0.763 1.00 62.00 69 ARG A CA 1
ATOM 558 C C . ARG A 1 69 ? 5.043 1.714 -1.373 1.00 62.00 69 ARG A C 1
ATOM 560 O O . ARG A 1 69 ? 4.466 2.664 -0.836 1.00 62.00 69 ARG A O 1
ATOM 567 N N . PHE A 1 70 ? 5.793 1.906 -2.456 1.00 59.19 70 PHE A N 1
ATOM 568 C CA . PHE A 1 70 ? 5.961 3.223 -3.067 1.00 59.19 70 PHE A CA 1
ATOM 569 C C . PHE A 1 70 ? 4.968 3.513 -4.191 1.00 59.19 70 PHE A C 1
ATOM 571 O O . PHE A 1 70 ? 4.767 4.686 -4.523 1.00 59.19 70 PHE A O 1
ATOM 578 N N . TYR A 1 71 ? 4.358 2.477 -4.763 1.00 63.62 71 TYR A N 1
ATOM 579 C CA . TYR A 1 71 ? 3.523 2.572 -5.954 1.00 63.62 71 TYR A CA 1
ATOM 580 C C . TYR A 1 71 ? 2.068 2.241 -5.638 1.00 63.62 71 TYR A C 1
ATOM 582 O O . TYR A 1 71 ? 1.490 1.333 -6.217 1.00 63.62 71 TYR A O 1
ATOM 590 N N . ASP A 1 72 ? 1.467 3.019 -4.748 1.00 60.03 72 ASP A N 1
ATOM 591 C CA . ASP A 1 72 ? 0.014 3.058 -4.637 1.00 60.03 72 ASP A CA 1
ATOM 592 C C . ASP A 1 72 ? -0.544 3.940 -5.777 1.00 60.03 72 ASP A C 1
ATOM 594 O O . ASP A 1 72 ? -0.284 5.153 -5.863 1.00 60.03 72 ASP A O 1
ATOM 598 N N . PHE A 1 73 ? -1.254 3.315 -6.722 1.00 62.12 73 PHE A N 1
ATOM 599 C CA . PHE A 1 73 ? -1.905 3.998 -7.846 1.00 62.12 73 PHE A CA 1
ATOM 600 C C . PHE A 1 73 ? -3.339 4.443 -7.545 1.00 62.12 73 PHE A C 1
ATOM 602 O O . PHE A 1 73 ? -3.989 4.962 -8.459 1.00 62.12 73 PHE A O 1
ATOM 609 N N . GLY A 1 74 ? -3.792 4.333 -6.294 1.00 53.09 74 GLY A N 1
ATOM 610 C CA . GLY A 1 74 ? -5.154 4.624 -5.863 1.00 53.09 74 GLY A CA 1
ATOM 611 C C . GLY A 1 74 ? -6.124 3.474 -6.128 1.00 53.09 74 GLY A C 1
ATOM 612 O O . GLY A 1 74 ? -7.314 3.732 -6.304 1.00 53.09 74 GLY A O 1
ATOM 613 N N . MET A 1 75 ? -5.626 2.237 -6.223 1.00 48.94 75 MET A N 1
ATOM 614 C CA . MET A 1 75 ? -6.482 1.072 -5.993 1.00 48.94 75 MET A CA 1
ATOM 615 C C . MET A 1 75 ? -6.621 0.894 -4.479 1.00 48.94 75 MET A C 1
ATOM 617 O O . MET A 1 75 ? -5.674 1.235 -3.773 1.00 48.94 75 MET A O 1
ATOM 621 N N . PRO A 1 76 ? -7.785 0.449 -3.973 1.00 49.81 76 PRO A N 1
ATOM 622 C CA . PRO A 1 76 ? -7.902 0.119 -2.561 1.00 49.81 76 PRO A CA 1
ATOM 623 C C . PRO A 1 76 ? -6.784 -0.866 -2.214 1.00 49.81 76 PRO A C 1
ATOM 625 O O . PRO A 1 76 ? -6.605 -1.867 -2.909 1.00 49.81 76 PRO A O 1
ATOM 628 N N . ASP A 1 77 ? -5.997 -0.526 -1.196 1.00 52.88 77 ASP A N 1
ATOM 629 C CA . ASP A 1 77 ? -5.161 -1.513 -0.534 1.00 52.88 77 ASP A CA 1
ATOM 630 C C . ASP A 1 77 ? -6.143 -2.506 0.098 1.00 52.88 77 ASP A C 1
ATOM 632 O O . ASP A 1 77 ? -6.691 -2.244 1.163 1.00 52.88 77 ASP A O 1
ATOM 636 N N . ASP A 1 78 ? -6.354 -3.647 -0.560 1.00 52.47 78 ASP A N 1
ATOM 637 C CA . ASP A 1 78 ? -6.788 -4.884 0.107 1.00 52.47 78 ASP A CA 1
ATOM 638 C C . ASP A 1 78 ? -5.616 -5.465 0.937 1.00 52.47 78 ASP A C 1
ATOM 640 O O . ASP A 1 78 ? -5.572 -6.656 1.234 1.00 52.47 78 ASP A O 1
ATOM 644 N N . ASP A 1 79 ? -4.600 -4.652 1.256 1.00 58.22 79 ASP A N 1
ATOM 645 C CA . ASP A 1 79 ? -3.507 -5.034 2.135 1.00 58.22 79 ASP A CA 1
ATOM 646 C C . ASP A 1 79 ? -4.095 -5.126 3.560 1.00 58.22 79 ASP A C 1
ATOM 648 O O . ASP A 1 79 ? -4.158 -4.158 4.320 1.00 58.22 79 ASP A O 1
ATOM 652 N N . GLU A 1 80 ? -4.587 -6.321 3.887 1.00 63.97 80 GLU A N 1
ATOM 653 C CA . GLU A 1 80 ? -5.025 -6.724 5.219 1.00 63.97 80 GLU A CA 1
ATOM 654 C C . GLU A 1 80 ? -3.848 -6.591 6.199 1.00 63.97 80 GLU A C 1
ATOM 656 O O . GLU A 1 80 ? -2.785 -7.201 6.035 1.00 63.97 80 GLU A O 1
ATOM 661 N N . TRP A 1 81 ? -4.013 -5.762 7.230 1.00 73.94 81 TRP A N 1
ATOM 662 C CA . TRP A 1 81 ? -2.985 -5.559 8.246 1.00 73.94 81 TRP A CA 1
ATOM 663 C C . TRP A 1 81 ? -3.071 -6.647 9.313 1.00 73.94 81 TRP A C 1
ATOM 665 O O . TRP A 1 81 ? -4.126 -6.886 9.895 1.00 73.94 81 TRP A O 1
ATOM 675 N N . LEU A 1 82 ? -1.934 -7.274 9.622 1.00 81.50 82 LEU A N 1
ATOM 676 C CA . LEU A 1 82 ? -1.866 -8.299 10.661 1.00 81.50 82 LEU A CA 1
ATOM 677 C C . LEU A 1 82 ? -2.055 -7.681 12.054 1.00 81.50 82 LEU A C 1
ATOM 679 O O . LEU A 1 82 ? -1.248 -6.854 12.506 1.00 81.50 82 LEU A O 1
ATOM 683 N N . VAL A 1 83 ? -3.098 -8.135 12.743 1.00 85.69 83 VAL A N 1
ATOM 684 C CA . VAL A 1 83 ? -3.414 -7.787 14.132 1.00 85.69 83 VAL A CA 1
ATOM 685 C C . VAL A 1 83 ? -2.695 -8.739 15.085 1.00 85.69 83 VAL A C 1
ATOM 687 O O . VAL A 1 83 ? -2.663 -9.942 14.854 1.00 85.69 83 VAL A O 1
ATOM 690 N N . ASP A 1 84 ? -2.112 -8.185 16.148 1.00 88.75 84 ASP A N 1
ATOM 691 C CA . ASP A 1 84 ? -1.475 -8.944 17.229 1.00 88.75 84 ASP A CA 1
ATOM 692 C C . ASP A 1 84 ? -2.513 -9.323 18.296 1.00 88.75 84 ASP A C 1
ATOM 694 O O . ASP A 1 84 ? -2.750 -10.498 18.559 1.00 88.75 84 ASP A O 1
ATOM 698 N N . GLU A 1 85 ? -3.205 -8.328 18.866 1.00 90.06 85 GLU A N 1
ATOM 699 C CA . GLU A 1 85 ? -4.257 -8.571 19.857 1.00 90.06 85 GLU A CA 1
ATOM 700 C C . GLU A 1 85 ? -5.328 -7.474 19.886 1.00 90.06 85 GLU A C 1
ATOM 702 O O . GLU A 1 85 ? -5.053 -6.291 19.667 1.00 90.06 85 GLU A O 1
ATOM 707 N N . VAL A 1 86 ? -6.551 -7.866 20.253 1.00 91.31 86 VAL A N 1
ATOM 708 C CA . VAL A 1 86 ? -7.590 -6.949 20.736 1.00 91.31 86 VAL A CA 1
ATOM 709 C C . VAL A 1 86 ? -7.592 -7.022 22.257 1.00 91.31 86 VAL A C 1
ATOM 711 O O . VAL A 1 86 ? -7.850 -8.075 22.836 1.00 91.31 86 VAL A O 1
ATOM 714 N N . PHE A 1 87 ? -7.295 -5.908 22.925 1.00 90.69 87 PHE A N 1
ATOM 715 C CA . PHE A 1 87 ? -7.065 -5.906 24.379 1.00 90.69 87 PHE A CA 1
ATOM 716 C C . PHE A 1 87 ? -8.049 -5.035 25.164 1.00 90.69 87 PHE A C 1
ATOM 718 O O . PHE A 1 87 ? -7.991 -4.962 26.394 1.00 90.69 87 PHE A O 1
ATOM 725 N N . GLY A 1 88 ? -8.979 -4.370 24.484 1.00 89.56 88 GLY A N 1
ATOM 726 C CA . GLY A 1 88 ? -9.968 -3.530 25.139 1.00 89.56 88 GLY A CA 1
ATOM 727 C C . GLY A 1 88 ? -11.101 -3.124 24.217 1.00 89.56 88 GLY A C 1
ATOM 728 O O . GLY A 1 88 ? -10.980 -3.185 22.997 1.00 89.56 88 GLY A O 1
ATOM 729 N N . HIS A 1 89 ? -12.188 -2.656 24.819 1.00 92.50 89 HIS A N 1
ATOM 730 C CA . HIS A 1 89 ? -13.284 -2.013 24.111 1.00 92.50 89 HIS A CA 1
ATOM 731 C C . HIS A 1 89 ? -13.702 -0.737 24.844 1.00 92.50 89 HIS A C 1
ATOM 733 O O . HIS A 1 89 ? -13.439 -0.559 26.035 1.00 92.50 89 HIS A O 1
ATOM 739 N N . ARG A 1 90 ? -14.360 0.175 24.140 1.00 89.19 90 ARG A N 1
ATOM 740 C CA . ARG A 1 90 ? -15.045 1.317 24.742 1.00 89.19 90 ARG A CA 1
ATOM 741 C C . ARG A 1 90 ? -16.358 1.548 24.024 1.00 89.19 90 ARG A C 1
ATOM 743 O O . ARG A 1 90 ? -16.443 1.408 22.808 1.00 89.19 90 ARG A O 1
ATOM 750 N N . ILE A 1 91 ? -17.366 1.932 24.790 1.00 87.62 91 ILE A N 1
ATOM 751 C CA . ILE A 1 91 ? -18.683 2.272 24.263 1.00 87.62 91 ILE A CA 1
ATOM 752 C C . ILE A 1 91 ? -18.767 3.793 24.203 1.00 87.62 91 ILE A C 1
ATOM 754 O O . ILE A 1 91 ? -18.501 4.471 25.199 1.00 87.62 91 ILE A O 1
ATOM 758 N N . ARG A 1 92 ? -19.086 4.331 23.027 1.00 82.19 92 ARG A N 1
ATOM 759 C CA . ARG A 1 92 ? -19.317 5.763 22.792 1.00 82.19 92 ARG A CA 1
ATOM 760 C C . ARG A 1 92 ? -20.711 5.955 22.203 1.00 82.19 92 ARG A C 1
ATOM 762 O O . ARG A 1 92 ? -21.341 4.991 21.778 1.00 82.19 92 ARG A O 1
ATOM 769 N N . ASP A 1 93 ? -21.161 7.204 22.113 1.00 74.69 93 ASP A N 1
ATOM 770 C CA . ASP A 1 93 ? -22.496 7.556 21.595 1.00 74.69 93 ASP A CA 1
ATOM 771 C C . ASP A 1 93 ? -22.764 7.059 20.154 1.00 74.69 93 ASP A C 1
ATOM 773 O O . ASP A 1 93 ? -23.910 7.036 19.715 1.00 74.69 93 ASP A O 1
ATOM 777 N N . GLY A 1 94 ? -21.722 6.638 19.423 1.00 73.69 94 GLY A N 1
ATOM 778 C CA . GLY A 1 94 ? -21.797 6.099 18.060 1.00 73.69 94 GLY A CA 1
ATOM 779 C C . GLY A 1 94 ? -21.538 4.593 17.912 1.00 73.69 94 GLY A C 1
ATOM 780 O O . GLY A 1 94 ? -21.466 4.128 16.780 1.00 73.69 94 GLY A O 1
ATOM 781 N N . GLY A 1 95 ? -21.375 3.833 19.004 1.00 84.44 95 GLY A N 1
ATOM 782 C CA . GLY A 1 95 ? -21.133 2.385 18.956 1.00 84.44 95 GLY A CA 1
ATOM 783 C C . GLY A 1 95 ? -19.959 1.914 19.816 1.00 84.44 95 GLY A C 1
ATOM 784 O O . GLY A 1 95 ? -19.485 2.626 20.706 1.00 84.44 95 GLY A O 1
ATOM 785 N N . VAL A 1 96 ? -19.507 0.684 19.558 1.00 89.56 96 VAL A N 1
ATOM 786 C CA . VAL A 1 96 ? -18.365 0.071 20.247 1.00 89.56 96 VAL A CA 1
ATOM 787 C C . VAL A 1 96 ? -17.117 0.190 19.383 1.00 89.56 96 VAL A C 1
ATOM 789 O O . VAL A 1 96 ? -17.127 -0.158 18.202 1.00 89.56 96 VAL A O 1
ATOM 792 N N . GLU A 1 97 ? -16.044 0.673 19.998 1.00 92.50 97 GLU A N 1
ATOM 793 C CA . GLU A 1 97 ? -14.706 0.700 19.416 1.00 92.50 97 GLU A CA 1
ATOM 794 C C . GLU A 1 97 ? -13.795 -0.244 20.200 1.00 92.50 97 GLU A C 1
ATOM 796 O O . GLU A 1 97 ? -13.901 -0.348 21.426 1.00 92.50 97 GLU A O 1
ATOM 801 N N . PHE A 1 98 ? -12.870 -0.889 19.501 1.00 91.69 98 PHE A N 1
ATOM 802 C CA . PHE A 1 98 ? -11.924 -1.852 20.043 1.00 91.69 98 PHE A CA 1
ATOM 803 C C . PHE A 1 98 ? -10.505 -1.303 19.991 1.00 91.69 98 PHE A C 1
ATOM 805 O O . PHE A 1 98 ? -10.114 -0.656 19.024 1.00 91.69 98 PHE A O 1
ATOM 812 N N . ALA A 1 99 ? -9.738 -1.547 21.049 1.00 92.31 99 ALA A N 1
ATOM 813 C CA . ALA A 1 99 ? -8.322 -1.226 21.089 1.00 92.31 99 ALA A CA 1
ATOM 814 C C . ALA A 1 99 ? -7.542 -2.374 20.447 1.00 92.31 99 ALA A C 1
ATOM 816 O O . ALA A 1 99 ? -7.460 -3.468 21.014 1.00 92.31 99 ALA A O 1
ATOM 817 N N . VAL A 1 100 ? -6.994 -2.104 19.266 1.00 92.50 100 VAL A N 1
ATOM 818 C CA . VAL A 1 100 ? -6.266 -3.065 18.440 1.00 92.50 100 VAL A CA 1
ATOM 819 C C . VAL A 1 100 ? -4.778 -2.769 18.550 1.00 92.50 100 VAL A C 1
ATOM 821 O O . VAL A 1 100 ? -4.349 -1.632 18.338 1.00 92.50 100 VAL A O 1
ATOM 824 N N . ARG A 1 101 ? -3.984 -3.786 18.888 1.00 92.06 101 ARG A N 1
ATOM 825 C CA . ARG A 1 101 ? -2.531 -3.755 18.731 1.00 92.06 101 ARG A CA 1
ATOM 826 C C . ARG A 1 101 ? -2.169 -4.386 17.394 1.00 92.06 101 ARG A C 1
ATOM 828 O O . ARG A 1 101 ? -2.514 -5.536 17.134 1.00 92.06 101 ARG A O 1
ATOM 835 N N . TRP A 1 102 ? -1.451 -3.641 16.567 1.00 90.50 102 TRP A N 1
ATOM 836 C CA . TRP A 1 102 ? -0.952 -4.120 15.284 1.00 90.50 102 TRP A CA 1
ATOM 837 C C . TRP A 1 102 ? 0.389 -4.825 15.467 1.00 90.50 102 TRP A C 1
ATOM 839 O O . TRP A 1 102 ? 1.193 -4.432 16.313 1.00 90.50 102 TRP A O 1
ATOM 849 N N . THR A 1 103 ? 0.688 -5.800 14.610 1.00 82.81 103 THR A N 1
ATOM 850 C CA . THR A 1 103 ? 2.018 -6.444 14.562 1.00 82.81 103 THR A CA 1
ATOM 851 C C . THR A 1 103 ? 3.158 -5.450 14.299 1.00 82.81 103 THR A C 1
ATOM 853 O O . THR A 1 103 ? 4.294 -5.680 14.710 1.00 82.81 103 THR A O 1
ATOM 856 N N . ALA A 1 104 ? 2.859 -4.307 13.670 1.00 79.44 104 ALA A N 1
ATOM 857 C CA . ALA A 1 104 ? 3.796 -3.201 13.470 1.00 79.44 104 ALA A CA 1
ATOM 858 C C . ALA A 1 104 ? 4.126 -2.415 14.761 1.00 79.44 104 ALA A C 1
ATOM 860 O O . ALA A 1 104 ? 5.010 -1.559 14.743 1.00 79.44 104 ALA A O 1
ATOM 861 N N . GLY A 1 105 ? 3.445 -2.701 15.877 1.00 80.12 105 GLY A N 1
ATOM 862 C CA . GLY A 1 105 ? 3.653 -2.077 17.188 1.00 80.12 105 GLY A CA 1
ATOM 863 C C . GLY A 1 105 ? 2.753 -0.873 17.473 1.00 80.12 105 GLY A C 1
ATOM 864 O O . GLY A 1 105 ? 2.669 -0.433 18.621 1.00 80.12 105 GLY A O 1
ATOM 865 N N . ASP A 1 106 ? 2.050 -0.361 16.464 1.00 86.44 106 ASP A N 1
ATOM 866 C CA . ASP A 1 106 ? 1.066 0.699 16.645 1.00 86.44 106 ASP A CA 1
ATOM 867 C C . ASP A 1 106 ? -0.175 0.190 17.390 1.00 86.44 106 ASP A C 1
ATOM 869 O O . ASP A 1 106 ? -0.481 -1.004 17.436 1.00 86.44 106 ASP A O 1
ATOM 873 N N . THR A 1 107 ? -0.912 1.114 17.999 1.00 91.25 107 THR A N 1
ATOM 874 C CA . THR A 1 107 ? -2.168 0.821 18.692 1.00 91.25 107 THR A CA 1
ATOM 875 C C . THR A 1 107 ? -3.217 1.839 18.285 1.00 91.25 107 THR A C 1
ATOM 877 O O . THR A 1 107 ? -3.017 3.042 18.472 1.00 91.25 107 THR A O 1
ATOM 880 N N . THR A 1 108 ? -4.342 1.368 17.753 1.00 92.44 108 THR A N 1
ATOM 881 C CA . THR A 1 108 ? -5.443 2.226 17.295 1.00 92.44 108 THR A CA 1
ATOM 882 C C . THR A 1 108 ? -6.778 1.788 17.894 1.00 92.44 108 THR A C 1
ATOM 884 O O . THR A 1 108 ? -6.904 0.711 18.477 1.00 92.44 108 THR A O 1
ATOM 887 N N . TRP A 1 109 ? -7.766 2.685 17.824 1.00 92.56 109 TRP A N 1
ATOM 888 C CA . TRP A 1 109 ? -9.148 2.390 18.194 1.00 92.56 109 TRP A CA 1
ATOM 889 C C . TRP A 1 109 ? -9.955 2.199 16.918 1.00 92.56 109 TRP A C 1
ATOM 891 O O . TRP A 1 109 ? -10.148 3.168 16.187 1.00 92.56 109 TRP A O 1
ATOM 901 N N . GLU A 1 110 ? -10.428 0.982 16.686 1.00 90.69 110 GLU A N 1
ATOM 902 C CA . GLU A 1 110 ? -11.134 0.603 15.465 1.00 90.69 110 GLU A CA 1
ATOM 903 C C . GLU A 1 110 ? -12.621 0.337 15.745 1.00 90.69 110 GLU A C 1
ATOM 905 O O . GLU A 1 110 ? -12.960 -0.227 16.791 1.00 90.69 110 GLU A O 1
ATOM 910 N N . PRO A 1 111 ? -13.539 0.744 14.852 1.00 90.94 111 PRO A N 1
ATOM 911 C CA . PRO A 1 111 ? -14.956 0.420 14.983 1.00 90.94 111 PRO A CA 1
ATOM 912 C C . PRO A 1 111 ? -15.193 -1.078 14.763 1.00 90.94 111 PRO A C 1
ATOM 914 O O . PRO A 1 111 ? -14.429 -1.731 14.057 1.00 90.94 111 PRO A O 1
ATOM 917 N N . TYR A 1 112 ? -16.301 -1.607 15.295 1.00 87.88 112 TYR A N 1
ATOM 918 C CA . TYR A 1 112 ? -16.668 -3.022 15.129 1.00 87.88 112 TYR A CA 1
ATOM 919 C C . TYR A 1 112 ? -16.632 -3.509 13.667 1.00 87.88 112 TYR A C 1
ATOM 921 O O . TYR A 1 112 ? -16.131 -4.593 13.418 1.00 87.88 112 TYR A O 1
ATOM 929 N N . SER A 1 113 ? -17.063 -2.692 12.699 1.00 87.62 113 SER A N 1
ATOM 930 C CA . SER A 1 113 ? -17.062 -3.056 11.269 1.00 87.62 113 SER A CA 1
ATOM 931 C C . SER A 1 113 ? -15.676 -3.232 10.639 1.00 87.62 113 SER A C 1
ATOM 933 O O . SER A 1 113 ? -15.600 -3.575 9.469 1.00 87.62 113 SER A O 1
ATOM 935 N N . ASN A 1 114 ? -14.601 -2.879 11.347 1.00 85.44 114 ASN A N 1
ATOM 936 C CA . ASN A 1 114 ? -13.227 -3.065 10.881 1.00 85.44 114 ASN A CA 1
ATOM 937 C C . ASN A 1 114 ? -12.544 -4.269 11.557 1.00 85.44 114 ASN A C 1
ATOM 939 O O . ASN A 1 114 ? -11.408 -4.596 11.232 1.00 85.44 114 ASN A O 1
ATOM 943 N N . VAL A 1 115 ? -13.196 -4.881 12.552 1.00 86.56 115 VAL A N 1
ATOM 944 C CA . VAL A 1 115 ? -12.614 -5.934 13.400 1.00 86.56 115 VAL A CA 1
ATOM 945 C C . VAL A 1 115 ? -13.503 -7.172 13.522 1.00 86.56 115 VAL A C 1
ATOM 947 O O . VAL A 1 115 ? -13.132 -8.111 14.220 1.00 86.56 115 VAL A O 1
ATOM 950 N N . ASP A 1 116 ? -14.674 -7.178 12.889 1.00 85.00 116 ASP A N 1
ATOM 951 C CA . ASP A 1 116 ? -15.687 -8.230 13.000 1.00 85.00 116 ASP A CA 1
ATOM 952 C C . ASP A 1 116 ? -15.240 -9.573 12.415 1.00 85.00 116 ASP A C 1
ATOM 954 O O . ASP A 1 116 ? -15.713 -10.611 12.872 1.00 85.00 116 ASP A O 1
ATOM 958 N N . GLU A 1 117 ? -14.294 -9.562 11.477 1.00 85.31 117 GLU A N 1
ATOM 959 C CA . GLU A 1 117 ? -13.701 -10.767 10.880 1.00 85.31 117 GLU A CA 1
ATOM 960 C C . GLU A 1 117 ? -12.393 -11.229 11.567 1.00 85.31 117 GLU A C 1
ATOM 962 O O . GLU A 1 117 ? -11.774 -12.203 11.135 1.00 85.31 117 GLU A O 1
ATOM 967 N N . LEU A 1 118 ? -11.940 -10.563 12.641 1.00 87.25 118 LEU A N 1
ATOM 968 C CA . LEU A 1 118 ? -10.664 -10.885 13.294 1.00 87.25 118 LEU A CA 1
ATOM 969 C C . LEU A 1 118 ? -10.782 -12.022 14.319 1.00 87.25 118 LEU A C 1
ATOM 971 O O . LEU A 1 118 ? -11.491 -11.900 15.315 1.00 87.25 118 LEU A O 1
ATOM 975 N N . GLU A 1 119 ? -9.927 -13.043 14.202 1.00 87.88 119 GLU A N 1
ATOM 976 C CA . GLU A 1 119 ? -9.783 -14.090 15.234 1.00 87.88 119 GLU A CA 1
ATOM 977 C C . GLU A 1 119 ? -9.400 -13.499 16.607 1.00 87.88 119 GLU A C 1
ATOM 979 O O . GLU A 1 119 ? -9.844 -13.963 17.659 1.00 87.88 119 GLU A O 1
ATOM 984 N N . ALA A 1 120 ? -8.611 -12.421 16.614 1.00 88.56 120 ALA A N 1
ATOM 985 C CA . ALA A 1 120 ? -8.243 -11.710 17.836 1.00 88.56 120 ALA A CA 1
ATOM 986 C C . ALA A 1 120 ? -9.468 -11.143 18.585 1.00 88.56 120 ALA A C 1
ATOM 988 O O . ALA A 1 120 ? -9.436 -11.025 19.813 1.00 88.56 120 ALA A O 1
ATOM 989 N N . LEU A 1 121 ? -10.554 -10.818 17.872 1.00 90.25 121 LEU A N 1
ATOM 990 C CA . LEU A 1 121 ? -11.804 -10.379 18.487 1.00 90.25 121 LEU A CA 1
ATOM 991 C C . LEU A 1 121 ? -12.545 -11.548 19.146 1.00 90.25 121 LEU A C 1
ATOM 993 O O . LEU A 1 121 ? -13.022 -11.399 20.272 1.00 90.25 121 LEU A O 1
ATOM 997 N N . ASP A 1 122 ? -12.585 -12.716 18.507 1.00 89.88 122 ASP A N 1
ATOM 998 C CA . ASP A 1 122 ? -13.181 -13.924 19.093 1.00 89.88 122 ASP A CA 1
ATOM 999 C C . ASP A 1 122 ? -12.465 -14.328 20.387 1.00 89.88 122 ASP A C 1
ATOM 1001 O O . ASP A 1 122 ? -13.098 -14.642 21.400 1.00 89.88 122 ASP A O 1
ATOM 1005 N N . GLN A 1 123 ? -11.132 -14.252 20.389 1.00 90.00 123 GLN A N 1
ATOM 1006 C CA . GLN A 1 123 ? -10.325 -14.482 21.588 1.00 90.00 123 GLN A CA 1
ATOM 1007 C C . GLN A 1 123 ? -10.649 -13.459 22.684 1.00 90.00 123 GLN A C 1
ATOM 1009 O O . GLN A 1 123 ? -10.794 -13.819 23.856 1.00 90.00 123 GLN A O 1
ATOM 1014 N N . TYR A 1 124 ? -10.826 -12.188 22.316 1.00 89.81 124 TYR A N 1
ATOM 1015 C CA . TYR A 1 124 ? -11.230 -11.144 23.253 1.00 89.81 124 TYR A CA 1
ATOM 1016 C C . TYR A 1 124 ? -12.620 -11.404 23.853 1.00 89.81 124 TYR A C 1
ATOM 1018 O O . TYR A 1 124 ? -12.800 -11.292 25.069 1.00 89.81 124 TYR A O 1
ATOM 1026 N N . PHE A 1 125 ? -13.594 -11.807 23.037 1.00 90.12 125 PHE A N 1
ATOM 1027 C CA . PHE A 1 125 ? -14.930 -12.188 23.493 1.00 90.12 125 PHE A CA 1
ATOM 1028 C C . PHE A 1 125 ? -14.896 -13.387 24.440 1.00 90.12 125 PHE A C 1
ATOM 1030 O O . PHE A 1 125 ? -15.501 -13.328 25.514 1.00 90.12 125 PHE A O 1
ATOM 1037 N N . ALA A 1 126 ? -14.098 -14.411 24.130 1.00 88.31 126 ALA A N 1
ATOM 1038 C CA . ALA A 1 126 ? -13.884 -15.546 25.021 1.00 88.31 126 ALA A CA 1
ATOM 1039 C C . ALA A 1 126 ? -13.296 -15.120 26.382 1.00 88.31 126 ALA A C 1
ATOM 1041 O O . ALA A 1 126 ? -13.731 -15.622 27.420 1.00 88.31 126 ALA A O 1
ATOM 1042 N N . LEU A 1 127 ? -12.364 -14.157 26.405 1.00 87.56 127 LEU A N 1
ATOM 1043 C CA . LEU A 1 127 ? -11.797 -1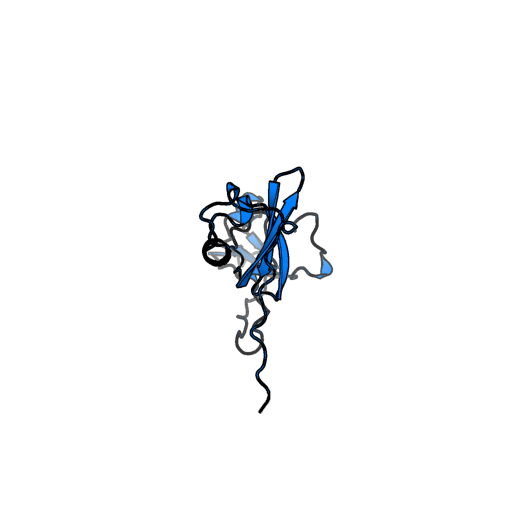3.607 27.646 1.00 87.56 127 LEU A CA 1
ATOM 1044 C C . LEU A 1 127 ? -12.808 -12.790 28.462 1.00 87.56 127 LEU A C 1
ATOM 1046 O O . LEU A 1 127 ? -12.737 -12.788 29.692 1.00 87.56 127 LEU A O 1
ATOM 1050 N N . GLN A 1 128 ? -13.735 -12.094 27.801 1.00 85.94 128 GLN A N 1
ATOM 1051 C CA . GLN A 1 128 ? -14.823 -11.370 28.466 1.00 85.94 128 GLN A CA 1
ATOM 1052 C C . GLN A 1 128 ? -16.007 -12.281 28.842 1.00 85.94 128 GLN A C 1
ATOM 1054 O O . GLN A 1 128 ? -16.860 -11.869 29.626 1.00 85.94 128 GLN A O 1
ATOM 1059 N N . GLY A 1 129 ? -16.058 -13.511 28.320 1.00 86.44 129 GLY A N 1
ATOM 1060 C CA . GLY A 1 129 ? -17.179 -14.431 28.510 1.00 86.44 129 GLY A CA 1
ATOM 1061 C C . GLY A 1 129 ? -18.449 -14.001 27.772 1.00 86.44 129 GLY A C 1
ATOM 1062 O O . GLY A 1 129 ? -19.545 -14.298 28.241 1.00 86.44 129 GLY A O 1
ATOM 1063 N N . VAL A 1 130 ? -18.299 -13.283 26.657 1.00 86.81 130 VAL A N 1
ATOM 1064 C CA . VAL A 1 130 ? -19.401 -12.818 25.801 1.00 86.81 130 VAL A CA 1
ATOM 1065 C C . VAL A 1 130 ? -19.331 -13.495 24.437 1.00 86.81 130 VAL A C 1
ATOM 1067 O O . VAL A 1 130 ? -18.281 -14.002 24.049 1.00 86.81 130 VAL A O 1
ATOM 1070 N N . HIS A 1 131 ? -20.437 -13.493 23.697 1.00 83.12 131 HIS A N 1
ATOM 1071 C CA . HIS A 1 131 ? -20.502 -14.083 22.353 1.00 83.12 131 HIS A CA 1
ATOM 1072 C C . HIS A 1 131 ? -20.739 -13.060 21.242 1.00 83.12 131 HIS A C 1
ATOM 1074 O O . HIS A 1 131 ? -20.647 -13.393 20.064 1.00 83.12 131 HIS A O 1
ATOM 1080 N N . ASN A 1 132 ? -21.079 -11.822 21.596 1.00 84.06 132 ASN A N 1
ATOM 1081 C CA . ASN A 1 132 ? -21.326 -10.756 20.638 1.00 84.06 132 ASN A CA 1
ATOM 1082 C C . ASN A 1 132 ? -21.045 -9.379 21.253 1.00 84.06 132 ASN A C 1
ATOM 1084 O O . ASN A 1 132 ? -20.957 -9.209 22.469 1.00 84.06 132 ASN A O 1
ATOM 1088 N N . VAL A 1 133 ? -20.961 -8.371 20.384 1.00 83.69 133 VAL A N 1
ATOM 1089 C CA . VAL A 1 133 ? -20.698 -6.980 20.774 1.00 83.69 133 VAL A CA 1
ATOM 1090 C C . VAL A 1 133 ? -21.800 -6.377 21.660 1.00 83.69 133 VAL A C 1
ATOM 1092 O O . VAL A 1 133 ? -21.525 -5.467 22.437 1.00 83.69 133 VAL A O 1
ATOM 1095 N N . ALA A 1 134 ? -23.041 -6.873 21.571 1.00 82.06 134 ALA A N 1
ATOM 1096 C CA . ALA A 1 134 ? -24.181 -6.345 22.326 1.00 82.06 134 ALA A CA 1
ATOM 1097 C C . ALA A 1 134 ? -24.153 -6.748 23.811 1.00 82.06 134 ALA A C 1
ATOM 1099 O O . ALA A 1 134 ? -24.774 -6.087 24.642 1.00 82.06 134 ALA A O 1
ATOM 1100 N N . GLU A 1 135 ? -23.418 -7.805 24.147 1.00 82.44 135 GLU A N 1
ATOM 1101 C CA . GLU A 1 135 ? -23.211 -8.286 25.516 1.00 82.44 135 GLU A CA 1
ATOM 1102 C C . GLU A 1 135 ? -22.073 -7.554 26.245 1.00 82.44 135 GLU A C 1
ATOM 1104 O O . GLU A 1 135 ? -21.888 -7.735 27.451 1.00 82.44 135 GLU A O 1
ATOM 1109 N N . LEU A 1 136 ? -21.319 -6.699 25.546 1.00 82.12 136 LEU A N 1
ATOM 1110 C CA . LEU A 1 136 ? -20.254 -5.914 26.158 1.00 82.12 136 LEU A CA 1
ATOM 1111 C C . LEU A 1 136 ? -20.831 -4.835 27.077 1.00 82.12 136 LEU A C 1
ATOM 1113 O O . LEU A 1 136 ? -21.555 -3.931 26.659 1.00 82.12 136 LEU A O 1
ATOM 1117 N N . THR A 1 137 ? -20.462 -4.896 28.352 1.00 76.81 137 THR A N 1
ATOM 1118 C CA . THR A 1 137 ? -20.779 -3.842 29.317 1.00 76.81 137 THR A CA 1
ATOM 1119 C C . THR A 1 137 ? -19.718 -2.744 29.279 1.00 76.81 137 THR A C 1
ATOM 1121 O O . THR A 1 137 ? -18.533 -3.079 29.249 1.00 76.81 137 THR A O 1
ATOM 1124 N N . PRO A 1 138 ? -20.085 -1.452 29.399 1.00 67.06 138 PRO A N 1
ATOM 1125 C CA . PRO A 1 138 ? -19.107 -0.377 29.502 1.00 67.06 138 PRO A CA 1
ATOM 1126 C C . PRO A 1 138 ? -18.082 -0.684 30.600 1.00 67.06 138 PRO A C 1
ATOM 1128 O O . PRO A 1 138 ? -18.468 -1.031 31.723 1.00 67.06 138 PRO A O 1
ATOM 1131 N N . LEU A 1 139 ? -16.790 -0.530 30.282 1.00 56.69 139 LEU A N 1
ATOM 1132 C CA . LEU A 1 139 ? -15.652 -0.628 31.209 1.00 56.69 139 LEU A CA 1
ATOM 1133 C C . LEU A 1 139 ? -15.761 0.450 32.308 1.00 56.69 139 LEU A C 1
ATOM 1135 O O . LEU A 1 139 ? -15.109 1.487 32.303 1.00 56.69 139 LEU A O 1
ATOM 1139 N N . GLY A 1 140 ? -16.672 0.195 33.237 1.00 47.41 140 GLY A N 1
ATOM 1140 C CA . GLY A 1 140 ? -17.116 1.049 34.333 1.00 47.41 140 GLY A CA 1
ATOM 1141 C C . GLY A 1 140 ? -17.980 0.280 35.340 1.00 47.41 140 GLY A C 1
ATOM 1142 O O . GLY A 1 140 ? -18.093 0.695 36.492 1.00 47.41 140 GLY A O 1
ATOM 1143 N N . ALA A 1 141 ? -18.510 -0.892 34.969 1.00 44.22 141 ALA A N 1
ATOM 1144 C CA . ALA A 1 141 ? -19.228 -1.788 35.869 1.00 44.22 141 ALA A CA 1
ATOM 1145 C C . ALA A 1 141 ? -18.441 -3.091 36.125 1.00 44.22 141 ALA A C 1
ATOM 1147 O O . ALA A 1 141 ? -18.722 -4.128 35.551 1.00 44.22 141 ALA A O 1
ATOM 1148 N N . ARG A 1 142 ? -17.488 -3.027 37.067 1.00 41.66 142 ARG A N 1
ATOM 1149 C CA . ARG A 1 142 ? -16.990 -4.163 37.875 1.00 41.66 142 ARG A CA 1
ATOM 1150 C C . ARG A 1 142 ? -16.416 -5.394 37.141 1.00 41.66 142 ARG A C 1
ATOM 1152 O O . ARG A 1 142 ? -17.108 -6.390 37.010 1.00 41.66 142 ARG A O 1
ATOM 1159 N N . THR A 1 143 ? -15.086 -5.439 37.030 1.00 37.50 143 THR A N 1
ATOM 1160 C CA . THR A 1 143 ? -14.333 -6.663 37.372 1.00 37.50 143 THR A CA 1
ATOM 1161 C C . THR A 1 143 ? -13.063 -6.276 38.119 1.00 37.50 143 THR A C 1
ATOM 1163 O O . THR A 1 143 ? -12.007 -6.027 37.545 1.00 37.50 143 THR A O 1
ATOM 1166 N N . GLN A 1 144 ? -13.172 -6.204 39.447 1.00 38.56 144 GLN A N 1
ATOM 1167 C CA . GLN A 1 144 ? -12.018 -6.361 40.325 1.00 38.56 144 GLN A CA 1
ATOM 1168 C C . GLN A 1 144 ? -11.508 -7.788 40.110 1.00 38.56 144 GLN A C 1
ATOM 1170 O O . GLN A 1 144 ? -11.992 -8.726 40.744 1.00 38.56 144 GLN A O 1
ATOM 1175 N N . LEU A 1 145 ? -10.560 -7.965 39.189 1.00 39.00 145 LEU A N 1
ATOM 1176 C CA . LEU A 1 145 ? -9.728 -9.158 39.160 1.00 39.00 145 LEU A CA 1
ATOM 1177 C C . LEU A 1 145 ? -8.988 -9.195 40.499 1.00 39.00 145 LEU A C 1
ATOM 1179 O O . LEU A 1 145 ? -8.014 -8.478 40.730 1.00 39.00 145 LEU A O 1
ATOM 1183 N N . ARG A 1 146 ? -9.533 -9.996 41.420 1.00 38.56 146 ARG A N 1
ATOM 1184 C CA . ARG A 1 146 ? -8.878 -10.412 42.655 1.00 38.56 146 ARG A CA 1
ATOM 1185 C C . ARG A 1 146 ? -7.488 -10.920 42.282 1.00 38.56 146 ARG A C 1
ATOM 1187 O O . ARG A 1 146 ? -7.350 -12.014 41.745 1.00 38.56 146 ARG A O 1
ATOM 1194 N N . ARG A 1 147 ? -6.459 -10.135 42.599 1.00 38.19 147 ARG A N 1
ATOM 1195 C CA . ARG A 1 147 ? -5.089 -10.639 42.702 1.00 38.19 147 ARG A CA 1
ATOM 1196 C C . ARG A 1 147 ? -5.099 -11.814 43.691 1.00 38.19 147 ARG A C 1
ATOM 1198 O O . ARG A 1 147 ? -5.597 -11.624 44.805 1.00 38.19 147 ARG A O 1
ATOM 1205 N N . PRO A 1 148 ? -4.579 -13.004 43.346 1.00 33.66 148 PRO A N 1
ATOM 1206 C CA . PRO A 1 148 ? -4.312 -14.008 44.361 1.00 33.66 148 PRO A CA 1
ATOM 1207 C C . PRO A 1 148 ? -3.273 -13.436 45.330 1.00 33.66 148 PRO A C 1
ATOM 1209 O O . PRO A 1 148 ? -2.274 -12.840 44.922 1.00 33.66 148 PRO A O 1
ATOM 1212 N N . ALA A 1 149 ? -3.561 -13.554 46.625 1.00 35.12 149 ALA A N 1
ATOM 1213 C CA . ALA A 1 149 ? -2.667 -13.133 47.687 1.00 35.12 149 ALA A CA 1
ATOM 1214 C C . ALA A 1 149 ? -1.346 -13.906 47.570 1.00 35.12 149 ALA A C 1
ATOM 1216 O O . ALA A 1 149 ? -1.335 -15.135 47.627 1.00 35.12 149 ALA A O 1
ATOM 1217 N N . ALA A 1 150 ? -0.240 -13.179 47.414 1.00 34.91 150 ALA A N 1
ATOM 1218 C CA . ALA A 1 150 ? 1.092 -13.730 47.591 1.00 34.91 150 ALA A CA 1
ATOM 1219 C C . ALA A 1 150 ? 1.229 -14.162 49.058 1.00 34.91 150 ALA A C 1
ATOM 1221 O O . ALA A 1 150 ? 1.324 -13.330 49.962 1.00 34.91 150 ALA A O 1
ATOM 1222 N N . GLY A 1 151 ? 1.163 -15.472 49.291 1.00 34.78 151 GLY A N 1
ATOM 1223 C CA . GLY A 1 151 ? 1.494 -16.074 50.571 1.00 34.78 151 GLY A CA 1
ATOM 1224 C C . GLY A 1 151 ? 2.980 -15.880 50.845 1.00 34.78 151 GLY A C 1
ATOM 1225 O O . GLY A 1 151 ? 3.819 -16.368 50.094 1.00 34.78 151 GLY A O 1
ATOM 1226 N N . GLN A 1 152 ? 3.285 -15.156 51.918 1.00 38.34 152 GLN A N 1
ATOM 1227 C CA . GLN A 1 152 ? 4.605 -15.140 52.533 1.00 38.34 152 GLN A CA 1
ATOM 1228 C C . GLN A 1 152 ? 4.881 -16.511 53.158 1.00 38.34 152 GLN A C 1
ATOM 1230 O O . GLN A 1 152 ? 4.045 -17.017 53.914 1.00 38.34 152 GLN A O 1
ATOM 1235 N N . ARG A 1 153 ? 6.059 -17.070 52.887 1.00 38.56 153 ARG A N 1
ATOM 1236 C CA . ARG A 1 153 ? 6.831 -17.876 53.836 1.00 38.56 153 ARG A CA 1
ATOM 1237 C C . ARG A 1 153 ? 8.308 -17.602 53.629 1.00 38.56 153 ARG A C 1
ATOM 1239 O O . ARG A 1 153 ? 8.694 -17.429 52.454 1.00 38.56 153 ARG A O 1
#

InterPro domains:
  IPR000953 Chromo/chromo shadow domain [PS50013] (81-125)
  IPR000953 Chromo/chromo shadow domain [SM00298] (80-129)
  IPR016197 Chromo-like domain superfamily [SSF54160] (41-128)
  IPR056924 Tf2-1-like, SH3-like domain [PF24626] (4-54)

Organism: NCBI:txid1759441